Protein AF-A0A3N7GYD4-F1 (afdb_monomer_lite)

Sequence (104 aa):
KENIRLIKFDLEIIIQKVRIYHDSLLKEIDFHIASRSRAGLVDLVEELKSRKTDLLEHIQKVNEIENSLKSNSGYCERAILSYQRGFMKGMASITQASLLSKAF

pLDDT: mean 92.85, std 7.93, range [49.78, 98.5]

Secondary structure (DSSP, 8-state):
-HHHHHHHHHHHHHHHHHHHHHHHHHHHHHHHHHHHHHTT-HHHHHHHHHHHHHHHHHHHHHHHHHHHHHHT-HHHHHHHHHHHHHHHHHHHHHHHHHHHHH--

Foldseek 3Di:
DVVLVVLLVVLVVVLVVQLVVLVVVLVVLVVVLVVCVVVVVVVVNVVSVVVNVVSVVVNVVSVVSVVCSVVCHDPSVVVSVVVVVVVVVVVVVVVVVVVVVVVD

Structure (mmCIF, N/CA/C/O backbone):
data_AF-A0A3N7GYD4-F1
#
_entry.id   AF-A0A3N7GYD4-F1
#
loop_
_atom_site.group_PDB
_atom_site.id
_atom_site.type_symbol
_atom_site.label_atom_id
_atom_site.label_alt_id
_atom_site.label_comp_id
_atom_site.label_asym_id
_atom_site.label_entity_id
_atom_site.label_seq_id
_atom_site.pdbx_PDB_ins_code
_atom_site.Cartn_x
_atom_site.Cartn_y
_atom_site.Cartn_z
_atom_site.occupancy
_atom_site.B_iso_or_equiv
_atom_site.auth_seq_id
_atom_site.auth_comp_id
_atom_site.auth_asym_id
_atom_site.auth_atom_id
_atom_site.pdbx_PDB_model_num
ATOM 1 N N . LYS A 1 1 ? 19.051 3.044 -19.644 1.00 67.75 1 LYS A N 1
ATOM 2 C CA . LYS A 1 1 ? 18.923 3.665 -18.296 1.00 67.75 1 LYS A CA 1
ATOM 3 C C . LYS A 1 1 ? 17.566 4.347 -18.115 1.00 67.75 1 LYS A C 1
ATOM 5 O O . LYS A 1 1 ? 17.002 4.231 -17.038 1.00 67.75 1 LYS A O 1
ATOM 10 N N . GLU A 1 2 ? 17.032 4.984 -19.157 1.00 87.81 2 GLU A N 1
ATOM 11 C CA . GLU A 1 2 ? 15.714 5.634 -19.166 1.00 87.81 2 GLU A CA 1
ATOM 12 C C . GLU A 1 2 ? 14.547 4.680 -18.863 1.00 87.81 2 GLU A C 1
ATOM 14 O O . GLU A 1 2 ? 13.835 4.901 -17.894 1.00 87.81 2 GLU A O 1
ATOM 19 N N . ASN A 1 3 ? 14.444 3.540 -19.555 1.00 89.12 3 ASN A N 1
ATOM 20 C CA . ASN A 1 3 ? 13.350 2.577 -19.327 1.00 89.12 3 ASN A CA 1
ATOM 21 C C . ASN A 1 3 ? 13.290 2.022 -17.892 1.00 89.12 3 ASN A C 1
ATOM 23 O O . ASN A 1 3 ? 12.216 1.772 -17.363 1.00 89.12 3 ASN A O 1
ATOM 27 N N . ILE A 1 4 ? 14.440 1.880 -17.225 1.00 89.75 4 ILE A N 1
ATOM 28 C CA . ILE A 1 4 ? 14.483 1.465 -15.813 1.00 89.75 4 ILE A CA 1
ATOM 29 C C . ILE A 1 4 ? 13.942 2.579 -14.907 1.00 89.75 4 ILE A C 1
ATOM 31 O O . ILE A 1 4 ? 13.292 2.287 -13.908 1.00 89.75 4 ILE A O 1
ATOM 35 N N . ARG A 1 5 ? 14.198 3.853 -15.237 1.00 90.94 5 ARG A N 1
ATOM 36 C CA . ARG A 1 5 ? 13.612 4.987 -14.509 1.00 90.94 5 ARG A CA 1
ATOM 37 C C . ARG A 1 5 ? 12.102 5.056 -14.715 1.00 90.94 5 ARG A C 1
ATOM 39 O O . ARG A 1 5 ? 11.405 5.259 -13.733 1.00 90.94 5 ARG A O 1
ATOM 46 N N . LEU A 1 6 ? 11.614 4.818 -15.934 1.00 92.88 6 LEU A N 1
ATOM 47 C CA . LEU A 1 6 ? 10.175 4.752 -16.214 1.00 92.88 6 LEU A CA 1
ATOM 48 C C . LEU A 1 6 ? 9.489 3.680 -15.361 1.00 92.88 6 LEU A C 1
ATOM 50 O O . LEU A 1 6 ? 8.571 4.005 -14.622 1.00 92.88 6 LEU A O 1
ATOM 54 N N . ILE A 1 7 ? 10.031 2.456 -15.337 1.00 91.50 7 ILE A N 1
ATOM 55 C CA . ILE A 1 7 ? 9.510 1.373 -14.482 1.00 91.50 7 ILE A CA 1
ATOM 56 C C . ILE A 1 7 ? 9.450 1.801 -13.009 1.00 91.50 7 ILE A C 1
ATOM 58 O O . ILE A 1 7 ? 8.482 1.505 -12.316 1.00 91.50 7 ILE A O 1
ATOM 62 N N . LYS A 1 8 ? 10.473 2.504 -12.509 1.00 91.81 8 LYS A N 1
ATOM 63 C CA . LYS A 1 8 ? 10.470 2.993 -11.124 1.00 91.81 8 LYS A CA 1
ATOM 64 C C . LYS A 1 8 ? 9.398 4.048 -10.873 1.00 91.81 8 LYS A C 1
ATOM 66 O O . LYS A 1 8 ? 8.745 3.969 -9.840 1.00 91.81 8 LYS A O 1
ATOM 71 N N . PHE A 1 9 ? 9.212 4.996 -11.789 1.00 93.81 9 PHE A N 1
ATOM 72 C CA . PHE A 1 9 ? 8.157 6.002 -11.664 1.00 93.81 9 PHE A CA 1
ATOM 73 C C . PHE A 1 9 ? 6.769 5.368 -11.702 1.00 93.81 9 PHE A C 1
ATOM 75 O O . PHE A 1 9 ? 5.921 5.720 -10.889 1.00 93.81 9 PHE A O 1
ATOM 82 N N . ASP A 1 10 ? 6.554 4.379 -12.567 1.00 94.19 10 ASP A N 1
ATOM 83 C CA . ASP A 1 10 ? 5.288 3.648 -12.622 1.00 94.19 10 ASP A CA 1
ATOM 84 C C . ASP A 1 10 ? 5.001 2.928 -11.296 1.00 94.19 10 ASP A C 1
ATOM 86 O O . ASP A 1 10 ? 3.895 3.019 -10.758 1.00 94.19 10 ASP A O 1
ATOM 90 N N . LEU A 1 11 ? 6.012 2.263 -10.721 1.00 93.38 11 LEU A N 1
ATOM 91 C CA . LEU A 1 11 ? 5.899 1.625 -9.406 1.00 93.38 11 LEU A CA 1
ATOM 92 C C . LEU A 1 11 ? 5.613 2.648 -8.301 1.00 93.38 11 LEU A C 1
ATOM 94 O O . LEU A 1 11 ? 4.745 2.412 -7.464 1.00 93.38 11 LEU A O 1
ATOM 98 N N . GLU A 1 12 ? 6.297 3.790 -8.313 1.00 94.69 12 GLU A N 1
ATOM 99 C CA . GLU A 1 12 ? 6.082 4.868 -7.349 1.00 94.69 12 GLU A CA 1
ATOM 100 C C . GLU A 1 12 ? 4.650 5.414 -7.424 1.00 94.69 12 GLU A C 1
ATOM 102 O O . GLU A 1 12 ? 3.988 5.549 -6.396 1.00 94.69 12 GLU A O 1
ATOM 107 N N . ILE A 1 13 ? 4.123 5.638 -8.631 1.00 96.56 13 ILE A N 1
ATOM 108 C CA . ILE A 1 13 ? 2.741 6.084 -8.848 1.00 96.56 13 ILE A CA 1
ATOM 109 C C . ILE A 1 13 ? 1.743 5.071 -8.278 1.00 96.56 13 ILE A C 1
ATOM 111 O O . ILE A 1 13 ? 0.766 5.461 -7.633 1.00 96.56 13 ILE A O 1
ATOM 115 N N . ILE A 1 14 ? 1.963 3.773 -8.506 1.00 96.06 14 ILE A N 1
ATOM 116 C CA . ILE A 1 14 ? 1.081 2.719 -7.988 1.00 96.06 14 ILE A CA 1
ATOM 117 C C . ILE A 1 14 ? 1.119 2.692 -6.457 1.00 96.06 14 ILE A C 1
ATOM 119 O O . ILE A 1 14 ? 0.060 2.691 -5.827 1.00 96.06 14 ILE A O 1
ATOM 123 N N . ILE A 1 15 ? 2.310 2.735 -5.855 1.00 95.75 15 ILE A N 1
ATOM 124 C CA . ILE A 1 15 ? 2.479 2.765 -4.395 1.00 95.75 15 ILE A CA 1
ATOM 125 C C . ILE A 1 15 ? 1.765 3.982 -3.800 1.00 95.75 15 ILE A C 1
ATOM 127 O O . ILE A 1 15 ? 1.018 3.838 -2.833 1.00 95.75 15 ILE A O 1
ATOM 131 N N . GLN A 1 16 ? 1.918 5.164 -4.406 1.00 96.81 16 GLN A N 1
ATOM 132 C CA . GLN A 1 16 ? 1.245 6.382 -3.950 1.00 96.81 16 GLN A CA 1
ATOM 133 C C . GLN A 1 16 ? -0.279 6.257 -3.985 1.00 96.81 16 GLN A C 1
ATOM 135 O O . GLN A 1 16 ? -0.946 6.621 -3.017 1.00 96.81 16 GLN A O 1
ATOM 140 N N . LYS A 1 17 ? -0.847 5.704 -5.063 1.00 97.94 17 LYS A N 1
ATOM 141 C CA . LYS A 1 17 ? -2.299 5.477 -5.163 1.00 97.94 17 LYS A CA 1
ATOM 142 C C . LYS A 1 17 ? -2.809 4.572 -4.044 1.00 97.94 17 LYS A C 1
ATOM 144 O O . LYS A 1 17 ? -3.817 4.885 -3.415 1.00 97.94 17 LYS A O 1
ATOM 149 N N . VAL A 1 18 ? -2.102 3.473 -3.789 1.00 97.62 18 VAL A N 1
ATOM 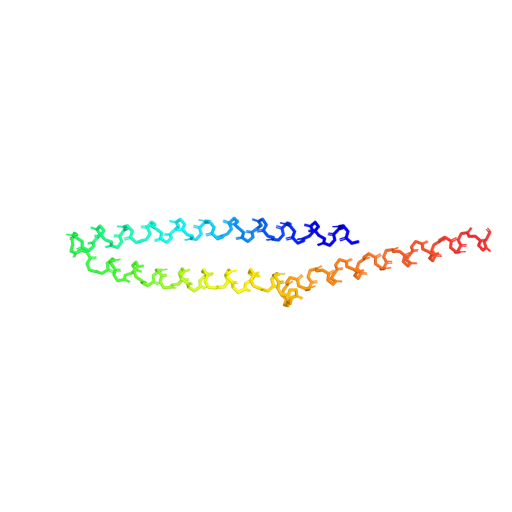150 C CA . VAL A 1 18 ? -2.459 2.515 -2.736 1.00 97.62 18 VAL A CA 1
ATOM 151 C C . VAL A 1 18 ? -2.338 3.156 -1.350 1.00 97.62 18 VAL A C 1
ATOM 153 O O . VAL A 1 18 ? -3.234 2.993 -0.524 1.00 97.62 18 VAL A O 1
ATOM 156 N N . ARG A 1 19 ? -1.288 3.950 -1.109 1.00 97.19 19 ARG A N 1
ATOM 157 C CA . ARG A 1 19 ? -1.106 4.684 0.149 1.00 97.19 19 ARG A CA 1
ATOM 158 C C . ARG A 1 19 ? -2.254 5.657 0.412 1.00 97.19 19 ARG A C 1
ATOM 160 O O . ARG A 1 19 ? -2.879 5.585 1.462 1.00 97.19 19 ARG A O 1
ATOM 167 N N . ILE A 1 20 ? -2.594 6.491 -0.574 1.00 97.81 20 ILE A N 1
ATOM 168 C CA . ILE A 1 20 ? -3.704 7.455 -0.475 1.00 97.81 20 ILE A CA 1
ATOM 169 C C . ILE A 1 20 ? -5.027 6.744 -0.160 1.00 97.81 20 ILE A C 1
ATOM 171 O O . ILE A 1 20 ? -5.797 7.218 0.676 1.00 97.81 20 ILE A O 1
ATOM 175 N N . TYR A 1 21 ? -5.286 5.605 -0.807 1.00 97.88 21 TYR A N 1
ATOM 176 C CA . TYR A 1 21 ? -6.481 4.806 -0.550 1.00 97.88 21 TYR A CA 1
ATOM 177 C C . TYR A 1 21 ? -6.551 4.330 0.909 1.00 97.88 21 TYR A C 1
ATOM 179 O O . TYR A 1 21 ? -7.560 4.555 1.581 1.00 97.88 21 TYR A O 1
ATOM 187 N N . HIS A 1 22 ? -5.478 3.723 1.423 1.00 98.12 22 HIS A N 1
ATOM 188 C CA . HIS A 1 22 ? -5.457 3.228 2.800 1.00 98.12 22 HIS A CA 1
ATOM 189 C C . HIS A 1 22 ? -5.494 4.353 3.841 1.00 98.12 22 HIS A C 1
ATOM 191 O O . HIS A 1 22 ? -6.192 4.214 4.844 1.00 98.12 22 HIS A O 1
ATOM 197 N N . ASP A 1 23 ? -4.832 5.484 3.587 1.00 97.50 23 ASP A N 1
ATOM 198 C CA . ASP A 1 23 ? -4.885 6.660 4.464 1.00 97.50 23 ASP A CA 1
ATOM 199 C C . ASP A 1 23 ? -6.307 7.232 4.561 1.00 97.50 23 ASP A C 1
ATOM 201 O O . ASP A 1 23 ? -6.750 7.651 5.633 1.00 97.50 23 ASP A O 1
ATOM 205 N N . SER A 1 24 ? -7.043 7.253 3.444 1.00 98.06 24 SER A N 1
ATOM 206 C CA . SER A 1 24 ? -8.447 7.675 3.427 1.00 98.06 24 SER A CA 1
ATOM 207 C C . SER A 1 24 ? -9.324 6.721 4.234 1.00 98.06 24 SER A C 1
ATOM 209 O O . SER A 1 24 ? -10.117 7.167 5.063 1.00 98.06 24 SER A O 1
ATOM 211 N N . LEU A 1 25 ? -9.147 5.414 4.030 1.00 98.06 25 LEU A N 1
ATOM 212 C CA . LEU A 1 25 ? -9.900 4.386 4.744 1.00 98.06 25 LEU A CA 1
ATOM 213 C C . LEU A 1 25 ? -9.626 4.429 6.255 1.00 98.06 25 LEU A C 1
ATOM 215 O O . LEU A 1 25 ? -10.540 4.261 7.059 1.00 98.06 25 LEU A O 1
ATOM 219 N N . LEU A 1 26 ? -8.384 4.712 6.655 1.00 98.38 26 LEU A N 1
ATOM 220 C CA . LEU A 1 26 ? -8.008 4.832 8.061 1.00 98.38 26 LEU A CA 1
ATOM 221 C C . LEU A 1 26 ? -8.749 5.989 8.737 1.00 98.38 26 LEU A C 1
ATOM 223 O O . LEU A 1 26 ? -9.313 5.811 9.816 1.00 98.38 26 LEU A O 1
ATOM 227 N N . LYS A 1 27 ? -8.806 7.153 8.076 1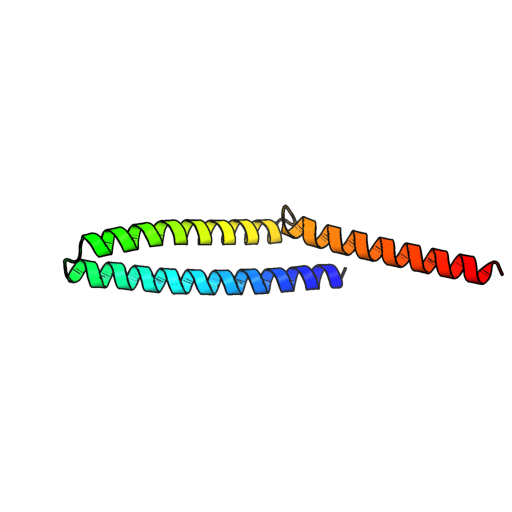.00 98.25 27 LYS A N 1
ATOM 228 C CA . LYS A 1 27 ? -9.552 8.322 8.571 1.00 98.25 27 LYS A CA 1
ATOM 229 C C . LYS A 1 27 ? -11.041 8.024 8.733 1.00 98.25 27 LYS A C 1
ATOM 231 O O . LYS A 1 27 ? -11.650 8.463 9.707 1.00 98.25 27 LYS A O 1
ATOM 236 N N . GLU A 1 28 ? -11.625 7.287 7.794 1.00 98.38 28 GLU A N 1
ATOM 237 C CA . GLU A 1 28 ? -13.031 6.886 7.845 1.00 98.38 28 GLU A CA 1
ATOM 238 C C . GLU A 1 28 ? -13.308 5.926 9.011 1.00 98.38 28 GLU A C 1
ATOM 240 O O . GLU A 1 28 ? -14.236 6.152 9.793 1.00 98.38 28 GLU A O 1
ATOM 245 N N . ILE A 1 29 ? -12.465 4.903 9.190 1.00 98.25 29 ILE A N 1
ATOM 246 C CA . ILE A 1 29 ? -12.572 3.971 10.320 1.00 98.25 29 ILE A CA 1
ATOM 247 C C . ILE A 1 29 ? -12.441 4.720 11.650 1.00 98.25 29 ILE A C 1
ATOM 249 O O . ILE A 1 29 ? -13.259 4.510 12.547 1.00 98.25 29 ILE A O 1
ATOM 253 N N . ASP A 1 30 ? -11.478 5.633 11.778 1.00 98.50 30 ASP A N 1
ATOM 254 C CA . ASP A 1 30 ? -11.295 6.435 12.991 1.00 98.50 30 ASP A CA 1
ATOM 255 C C . ASP A 1 30 ? -12.510 7.316 13.297 1.00 98.50 30 ASP A C 1
ATOM 257 O O . ASP A 1 30 ? -12.966 7.391 14.446 1.00 98.50 30 ASP A O 1
ATOM 261 N N . PHE A 1 31 ? -13.094 7.933 12.268 1.00 98.38 31 PHE A N 1
ATOM 262 C CA . PHE A 1 31 ? -14.338 8.681 12.405 1.00 98.38 31 PHE A CA 1
ATOM 263 C C . PHE A 1 31 ? -15.488 7.788 12.895 1.00 98.38 31 PHE A C 1
ATOM 265 O O . PHE A 1 31 ? -16.232 8.170 13.808 1.00 98.38 31 PHE A O 1
ATOM 272 N N . HIS A 1 32 ? -15.634 6.587 12.331 1.00 98.31 32 HIS A N 1
ATOM 273 C CA . HIS A 1 32 ? -16.671 5.646 12.739 1.00 98.31 32 HIS A CA 1
ATOM 274 C C . HIS A 1 32 ? -16.464 5.121 14.159 1.00 98.31 32 HIS A C 1
ATOM 276 O O . HIS A 1 32 ? -17.424 5.126 14.929 1.00 98.31 32 HIS A O 1
ATOM 282 N N . ILE A 1 33 ? -15.239 4.772 14.558 1.00 98.50 33 ILE A N 1
ATOM 283 C CA . ILE A 1 33 ? -14.917 4.388 15.941 1.00 98.50 33 ILE A CA 1
ATOM 284 C C . ILE A 1 33 ? -15.354 5.495 16.907 1.00 98.50 33 ILE A C 1
ATOM 286 O O . ILE A 1 33 ? -16.092 5.232 17.859 1.00 98.50 33 ILE A O 1
ATOM 290 N N . ALA A 1 34 ? -14.973 6.749 16.639 1.00 98.31 34 ALA A N 1
ATOM 29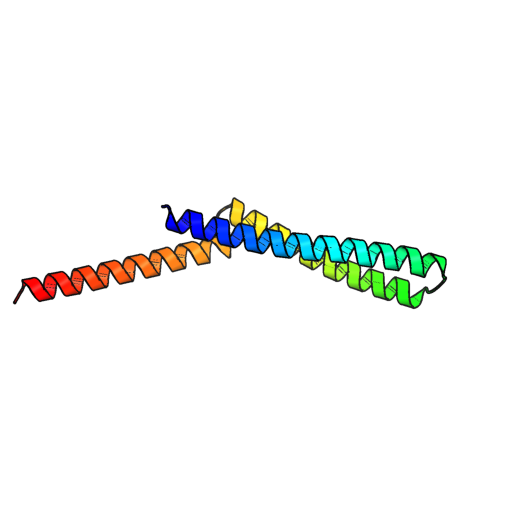1 C CA . ALA A 1 34 ? -15.322 7.879 17.497 1.00 98.31 34 ALA A CA 1
ATOM 292 C C . ALA A 1 34 ? -16.841 8.117 17.565 1.00 98.31 34 ALA A C 1
ATOM 294 O O . ALA A 1 34 ? -17.404 8.325 18.642 1.00 98.31 34 ALA A O 1
ATOM 295 N N . SER A 1 35 ? -17.528 8.069 16.421 1.00 98.31 35 SER A N 1
ATOM 296 C CA . SER A 1 35 ? -18.977 8.267 16.356 1.00 98.31 35 SER A CA 1
ATOM 297 C C . SER A 1 35 ? -19.755 7.166 17.077 1.00 98.31 35 SER A C 1
ATOM 299 O O . SER A 1 35 ? -20.741 7.477 17.742 1.00 98.31 35 SER A O 1
ATOM 301 N N . ARG A 1 36 ? -19.346 5.903 16.932 1.00 97.88 36 ARG A N 1
ATOM 302 C CA . ARG A 1 36 ? -20.057 4.735 17.479 1.00 97.88 36 ARG A CA 1
ATOM 303 C C . ARG A 1 36 ? -19.771 4.557 18.965 1.00 97.88 36 ARG A C 1
ATOM 305 O O . ARG A 1 36 ? -20.683 4.222 19.713 1.00 97.88 36 ARG A O 1
ATOM 312 N N . SER A 1 37 ? -18.562 4.909 19.402 1.00 97.62 37 SER A N 1
ATOM 313 C CA . SER A 1 37 ? -18.202 4.993 20.820 1.00 97.62 37 SER A CA 1
ATOM 314 C C . SER A 1 37 ? -19.096 5.984 21.570 1.00 97.62 37 SER A C 1
ATOM 316 O O . SER A 1 37 ? -19.693 5.628 22.582 1.00 97.62 37 SER A O 1
ATOM 318 N N . ARG A 1 38 ? -19.321 7.186 21.012 1.00 97.75 38 ARG A N 1
ATOM 319 C CA . ARG A 1 38 ? -20.268 8.163 21.590 1.00 97.75 38 ARG A CA 1
ATOM 320 C C . ARG A 1 38 ? -21.712 7.659 21.662 1.00 97.75 38 ARG A C 1
ATOM 322 O O . ARG A 1 38 ? -22.457 8.111 22.521 1.00 97.75 38 ARG A O 1
ATOM 329 N N . ALA A 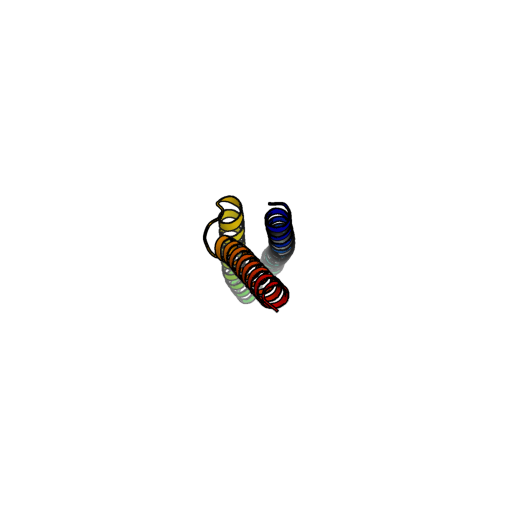1 39 ? -22.103 6.755 20.769 1.00 97.50 39 ALA A N 1
ATOM 330 C CA . ALA A 1 39 ? -23.433 6.152 20.751 1.00 97.50 39 ALA A CA 1
ATOM 331 C C . ALA A 1 39 ? -23.558 4.919 21.671 1.00 97.50 39 ALA A C 1
ATOM 333 O O . ALA A 1 39 ? -24.627 4.321 21.725 1.00 97.50 39 ALA A O 1
ATOM 334 N N . GLY A 1 40 ? -22.486 4.519 22.369 1.00 97.06 40 GLY A N 1
ATOM 335 C CA . GLY A 1 40 ? -22.486 3.347 23.250 1.00 97.06 40 GLY A CA 1
ATOM 336 C C . GLY A 1 40 ? -22.503 2.001 22.516 1.00 97.06 40 GLY A C 1
ATOM 337 O O . GLY A 1 40 ? -22.825 0.983 23.121 1.00 97.06 40 GLY A O 1
ATOM 338 N N . LEU A 1 41 ? -22.162 1.971 21.223 1.00 97.62 41 LEU A N 1
ATOM 339 C CA . LEU A 1 41 ? -22.185 0.759 20.393 1.00 97.62 41 LEU A CA 1
ATOM 340 C C . LEU A 1 41 ? -20.892 -0.054 20.563 1.00 97.62 41 LEU A C 1
ATOM 342 O O . LEU A 1 41 ? -20.073 -0.120 19.647 1.00 97.62 41 LEU A O 1
ATOM 346 N N . VAL A 1 42 ? -20.695 -0.628 21.753 1.00 96.62 42 VAL A 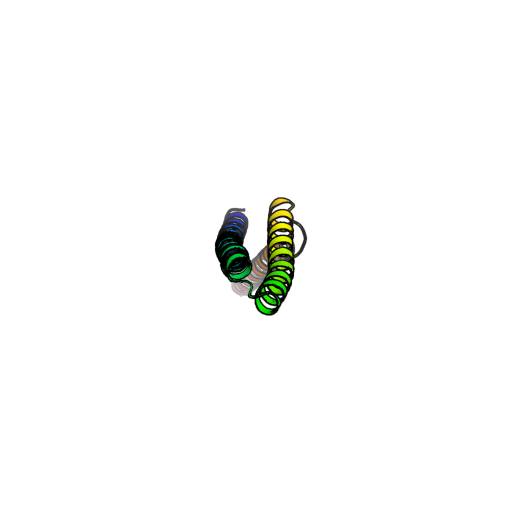N 1
ATOM 347 C CA . VAL A 1 42 ? -19.424 -1.247 22.180 1.00 96.62 42 VAL A CA 1
ATOM 348 C C . VAL A 1 42 ? -18.958 -2.355 21.232 1.00 96.62 42 VAL A C 1
ATOM 350 O O . VAL A 1 42 ? -17.834 -2.280 20.743 1.00 96.62 42 VAL A O 1
ATOM 353 N N . ASP A 1 43 ? -19.816 -3.321 20.896 1.00 97.94 43 ASP A N 1
ATOM 354 C CA . ASP A 1 43 ? -19.428 -4.453 20.037 1.00 97.94 43 ASP A CA 1
ATOM 355 C C . ASP A 1 43 ? -18.966 -3.995 18.646 1.00 97.94 43 ASP A C 1
ATOM 357 O O . ASP A 1 43 ? -17.951 -4.454 18.125 1.00 97.94 43 ASP A O 1
ATOM 361 N N . LEU A 1 44 ? -19.666 -3.013 18.068 1.00 97.19 44 LEU A N 1
ATOM 362 C CA . LEU A 1 44 ? -19.310 -2.444 16.769 1.00 97.19 44 LEU A CA 1
ATOM 363 C C . LEU A 1 44 ? -17.994 -1.658 16.833 1.00 97.19 44 LEU A C 1
ATOM 365 O O . LEU A 1 44 ? -17.224 -1.647 15.875 1.00 97.19 44 LEU A O 1
ATOM 369 N N . VAL A 1 45 ? -17.725 -0.981 17.951 1.00 98.50 45 VAL A N 1
ATOM 370 C CA . VAL A 1 45 ? -16.449 -0.291 18.166 1.00 98.50 45 VAL A CA 1
ATOM 371 C C . VAL A 1 45 ? -15.298 -1.290 18.213 1.00 98.50 45 VAL A C 1
ATOM 373 O O . VAL A 1 45 ? -14.265 -1.032 17.595 1.00 98.50 45 VAL A O 1
ATOM 376 N N . GLU A 1 46 ? -15.464 -2.418 18.900 1.00 98.38 46 GLU A N 1
ATOM 377 C CA . GLU A 1 46 ? -14.435 -3.459 18.952 1.00 98.38 46 GLU A CA 1
ATOM 378 C C . GLU A 1 46 ? -14.209 -4.108 17.581 1.00 98.38 46 GLU A C 1
ATOM 380 O O . GLU A 1 46 ? -13.061 -4.267 17.162 1.00 98.38 46 GLU A O 1
ATOM 385 N N . GLU A 1 47 ? -15.271 -4.362 16.811 1.00 98.12 47 GLU A N 1
ATOM 386 C CA . GLU A 1 47 ? -15.136 -4.832 15.428 1.00 98.12 47 GLU A CA 1
ATOM 387 C C . GLU A 1 47 ? -14.350 -3.832 14.559 1.00 98.12 47 GLU A C 1
ATOM 389 O O . GLU A 1 47 ? -13.417 -4.205 13.841 1.00 98.12 47 GLU A O 1
ATOM 394 N N . LEU A 1 48 ? -14.685 -2.540 14.641 1.00 98.38 48 LEU A N 1
ATOM 395 C CA . LEU A 1 48 ? -13.995 -1.492 13.887 1.00 98.38 48 LEU A CA 1
ATOM 396 C C . LEU A 1 48 ? -12.524 -1.352 14.299 1.00 98.38 48 LEU A C 1
ATOM 398 O O . LEU A 1 48 ? -11.676 -1.126 13.436 1.00 98.38 48 LEU A O 1
ATOM 402 N N . LYS A 1 49 ? -12.197 -1.514 15.587 1.00 98.31 49 LYS A N 1
ATOM 403 C CA . LYS A 1 49 ? -10.805 -1.543 16.062 1.00 98.31 49 LYS A CA 1
ATOM 404 C C . LYS A 1 49 ? -10.042 -2.738 15.500 1.00 98.31 49 LYS A C 1
ATOM 406 O O . LYS A 1 49 ? -8.905 -2.557 15.079 1.00 98.31 49 LYS A O 1
ATOM 411 N N . SER A 1 50 ? -10.657 -3.920 15.438 1.00 98.19 50 SER A N 1
ATOM 412 C CA . SER A 1 50 ? -10.035 -5.089 14.804 1.00 98.19 50 SER A CA 1
ATOM 413 C C . SER A 1 50 ? -9.716 -4.809 13.335 1.00 98.19 50 SER A C 1
ATOM 415 O O . SER A 1 50 ? -8.575 -4.960 12.911 1.00 98.19 50 SER A O 1
ATOM 417 N N . ARG A 1 51 ? -10.689 -4.288 12.575 1.00 98.00 51 ARG A N 1
ATOM 418 C CA . ARG A 1 51 ? -10.492 -3.904 11.164 1.00 98.00 51 ARG A CA 1
ATOM 419 C C . ARG A 1 51 ? -9.427 -2.815 10.995 1.00 98.00 51 ARG A C 1
ATOM 421 O O . ARG A 1 51 ? -8.694 -2.814 10.008 1.00 98.00 51 ARG A O 1
ATOM 428 N N . LYS A 1 52 ? -9.334 -1.877 11.945 1.00 98.38 52 LYS A N 1
ATOM 429 C CA . LYS A 1 52 ? -8.281 -0.853 11.969 1.00 98.38 52 LYS A CA 1
ATOM 430 C C . LYS A 1 52 ? -6.898 -1.489 12.087 1.00 98.38 52 LYS A C 1
ATOM 432 O O . LYS A 1 52 ? -5.987 -1.049 11.394 1.00 98.38 52 LYS A O 1
ATOM 437 N N . THR A 1 53 ? -6.740 -2.495 12.942 1.00 98.44 53 THR A N 1
ATOM 438 C CA . THR A 1 53 ? -5.469 -3.211 13.109 1.00 98.44 53 THR A CA 1
ATOM 439 C C . THR A 1 53 ? -5.029 -3.852 11.796 1.00 98.44 53 THR A C 1
ATOM 441 O O . THR A 1 53 ? -3.922 -3.573 11.341 1.00 98.44 53 THR A O 1
ATOM 444 N N . ASP A 1 54 ? -5.920 -4.581 11.121 1.00 98.00 54 ASP A N 1
ATOM 445 C CA . ASP A 1 54 ? -5.625 -5.186 9.813 1.00 98.00 54 ASP A CA 1
ATOM 446 C C . ASP A 1 54 ? -5.222 -4.125 8.771 1.00 98.00 54 ASP A C 1
ATOM 448 O O . ASP A 1 54 ? -4.273 -4.290 8.000 1.00 98.00 54 ASP A O 1
ATOM 452 N N . LEU A 1 55 ? -5.918 -2.983 8.761 1.00 98.12 55 LEU A N 1
ATOM 453 C CA . LEU A 1 55 ? -5.591 -1.871 7.872 1.00 98.12 55 LEU A CA 1
ATOM 454 C C . LEU A 1 55 ? -4.210 -1.269 8.171 1.00 98.12 55 LEU A C 1
ATOM 456 O O . LEU A 1 55 ? -3.481 -0.923 7.240 1.00 98.12 55 LEU A O 1
ATOM 460 N N . LEU A 1 56 ? -3.832 -1.146 9.443 1.00 98.25 56 LEU A N 1
ATOM 461 C CA . LEU A 1 56 ? -2.506 -0.665 9.831 1.00 98.25 56 LEU A CA 1
ATOM 462 C C . LEU A 1 56 ? -1.406 -1.629 9.372 1.00 98.25 56 LEU A C 1
ATOM 464 O O . LEU A 1 56 ? -0.372 -1.170 8.884 1.00 98.25 56 LEU A O 1
ATOM 468 N N . GLU A 1 57 ? -1.641 -2.941 9.430 1.00 98.06 57 GLU A N 1
ATOM 469 C CA . GLU A 1 57 ? -0.718 -3.931 8.862 1.00 98.06 57 GLU A CA 1
ATOM 470 C C . GLU A 1 57 ? -0.584 -3.783 7.339 1.00 98.06 57 GLU A C 1
ATOM 472 O O . GLU A 1 57 ? 0.517 -3.874 6.788 1.00 98.06 57 GLU A O 1
ATOM 477 N N . HIS A 1 58 ? -1.686 -3.515 6.633 1.00 97.56 58 HIS A N 1
ATOM 478 C CA . HIS A 1 58 ? -1.644 -3.240 5.194 1.00 97.56 58 HIS A CA 1
ATOM 479 C C . HIS A 1 58 ? -0.828 -1.980 4.881 1.00 97.56 58 HIS A C 1
ATOM 481 O O . HIS A 1 58 ? 0.022 -2.010 3.990 1.00 97.56 58 HIS A O 1
ATOM 487 N N . ILE A 1 59 ? -1.023 -0.898 5.640 1.00 97.75 59 ILE A N 1
ATOM 488 C CA . ILE A 1 59 ? -0.238 0.339 5.508 1.00 97.75 59 ILE A CA 1
ATOM 489 C C . ILE A 1 59 ? 1.248 0.066 5.762 1.00 97.75 59 ILE A C 1
ATOM 491 O O . ILE A 1 59 ? 2.100 0.540 5.008 1.00 97.75 59 ILE A O 1
ATOM 495 N N . GLN A 1 60 ? 1.577 -0.737 6.775 1.00 97.62 60 GLN A N 1
ATOM 496 C CA . GLN A 1 60 ? 2.959 -1.121 7.045 1.00 97.62 60 GLN A CA 1
ATOM 497 C C . GLN A 1 60 ? 3.589 -1.843 5.845 1.00 97.62 60 GLN A C 1
ATOM 499 O O . GLN A 1 60 ? 4.681 -1.467 5.418 1.00 97.62 60 GLN A O 1
ATOM 504 N N . LYS A 1 61 ? 2.889 -2.807 5.238 1.00 95.81 61 LYS A N 1
ATOM 505 C CA . LYS A 1 61 ? 3.374 -3.499 4.030 1.00 95.81 61 LYS A CA 1
ATOM 506 C C . LYS A 1 61 ? 3.591 -2.539 2.860 1.00 95.81 61 LYS A C 1
ATOM 508 O O . LYS A 1 61 ? 4.573 -2.670 2.133 1.00 95.81 61 LYS A O 1
ATOM 513 N N . VAL A 1 62 ? 2.714 -1.550 2.678 1.00 96.44 62 VAL A N 1
ATOM 514 C CA . VAL A 1 62 ? 2.894 -0.509 1.650 1.00 96.44 62 VAL A CA 1
ATOM 515 C C . VAL A 1 62 ? 4.172 0.295 1.907 1.00 96.44 62 VAL A C 1
ATOM 517 O O . VAL A 1 62 ? 4.950 0.510 0.977 1.00 96.44 62 VAL A O 1
ATOM 520 N N . ASN A 1 63 ? 4.441 0.666 3.161 1.00 95.06 63 ASN A N 1
ATOM 521 C CA . ASN A 1 63 ? 5.668 1.373 3.541 1.00 95.06 63 ASN A CA 1
ATOM 522 C C . ASN A 1 63 ? 6.926 0.521 3.302 1.00 95.06 63 ASN A C 1
ATOM 524 O O . ASN A 1 63 ? 7.941 1.026 2.822 1.00 95.06 63 ASN A O 1
ATOM 528 N N . GLU A 1 64 ? 6.868 -0.780 3.593 1.00 94.31 64 GLU A N 1
ATOM 529 C CA . GLU A 1 64 ? 7.957 -1.721 3.303 1.00 94.31 64 GLU A CA 1
ATOM 530 C C . GLU A 1 64 ? 8.244 -1.806 1.796 1.00 94.31 64 GLU A C 1
ATOM 532 O O . GLU A 1 64 ? 9.406 -1.761 1.383 1.00 94.31 64 GLU A O 1
ATOM 537 N N . ILE A 1 65 ? 7.201 -1.846 0.961 1.00 93.12 65 ILE A N 1
ATOM 538 C CA . ILE A 1 65 ? 7.329 -1.834 -0.504 1.00 93.12 65 ILE A CA 1
ATOM 539 C C . ILE A 1 65 ? 7.929 -0.507 -0.993 1.00 93.12 65 ILE A C 1
ATOM 541 O O . ILE A 1 65 ? 8.833 -0.515 -1.832 1.00 93.12 65 ILE A O 1
ATOM 545 N N . GLU A 1 66 ? 7.490 0.632 -0.449 1.00 93.50 66 GLU A N 1
ATOM 546 C CA . GLU A 1 66 ? 8.053 1.949 -0.775 1.00 93.50 66 GLU A CA 1
ATOM 547 C C . GLU A 1 66 ? 9.554 2.018 -0.437 1.00 93.50 66 GLU A C 1
ATOM 549 O O . GLU A 1 66 ? 10.369 2.494 -1.234 1.00 93.50 66 GLU A O 1
ATOM 554 N N . ASN A 1 67 ? 9.949 1.476 0.717 1.00 92.56 67 ASN A N 1
ATOM 555 C CA . ASN A 1 67 ? 11.348 1.406 1.136 1.00 92.56 67 ASN A CA 1
ATOM 556 C C . ASN A 1 67 ? 12.175 0.447 0.263 1.00 92.56 67 ASN A C 1
ATOM 558 O O . ASN A 1 67 ? 13.323 0.747 -0.080 1.00 92.56 67 ASN A O 1
ATOM 562 N N . SER A 1 68 ? 11.595 -0.680 -0.155 1.00 90.62 68 SER A N 1
ATOM 563 C CA . SER A 1 68 ? 12.196 -1.616 -1.116 1.00 90.62 68 SER A CA 1
ATOM 564 C C . SER A 1 68 ? 12.453 -0.946 -2.473 1.00 90.62 68 SER A C 1
ATOM 566 O O . SER A 1 68 ? 13.531 -1.119 -3.048 1.00 90.62 68 SER A O 1
ATOM 568 N N . LEU A 1 69 ? 11.529 -0.105 -2.953 1.00 90.06 69 LEU A N 1
ATOM 569 C CA . LEU A 1 69 ? 11.717 0.668 -4.185 1.00 90.06 69 LEU A CA 1
ATOM 570 C C . LEU A 1 69 ? 12.874 1.673 -4.061 1.00 90.06 69 LEU A C 1
ATOM 572 O O . LEU A 1 69 ? 13.721 1.746 -4.955 1.00 90.06 69 LEU A O 1
ATOM 576 N N . LYS A 1 70 ? 12.949 2.412 -2.944 1.00 88.38 70 LYS A N 1
ATOM 577 C CA . LYS A 1 70 ? 14.012 3.405 -2.682 1.00 88.38 70 LYS A CA 1
ATOM 578 C C . LYS A 1 70 ? 15.394 2.763 -2.539 1.00 88.38 70 LYS A C 1
ATOM 580 O O . LYS A 1 70 ? 16.377 3.289 -3.060 1.00 88.38 70 LYS A O 1
ATOM 585 N N . SER A 1 71 ? 15.464 1.610 -1.875 1.00 88.75 71 SER A N 1
ATOM 586 C CA . SER A 1 71 ? 16.707 0.855 -1.654 1.00 88.75 71 SER A CA 1
ATOM 587 C C . SER A 1 71 ? 17.134 -0.017 -2.841 1.00 88.75 71 SER A C 1
ATOM 589 O O . SER A 1 71 ? 18.225 -0.576 -2.805 1.00 88.75 71 SER A O 1
ATOM 591 N N . ASN A 1 72 ? 16.331 -0.100 -3.910 1.00 81.50 72 ASN A N 1
ATOM 592 C CA . ASN A 1 72 ? 16.562 -0.982 -5.064 1.00 81.50 72 ASN A CA 1
ATOM 593 C C . ASN A 1 72 ? 16.688 -2.463 -4.696 1.00 81.50 72 ASN A C 1
ATOM 595 O O . ASN A 1 72 ? 17.482 -3.174 -5.302 1.00 81.50 72 ASN A O 1
ATOM 599 N N . SER A 1 73 ? 15.913 -2.920 -3.720 1.00 83.75 73 SER A N 1
ATOM 600 C CA . SER A 1 73 ? 15.957 -4.300 -3.233 1.00 83.75 73 SER A CA 1
ATOM 601 C C . SER A 1 73 ? 14.606 -4.992 -3.403 1.00 83.75 73 SER A C 1
ATOM 603 O O . SER A 1 73 ? 13.594 -4.349 -3.695 1.00 83.75 73 SER A O 1
ATOM 605 N N . GLY A 1 74 ? 14.562 -6.311 -3.219 1.00 84.00 74 GLY A N 1
ATOM 606 C CA . GLY A 1 74 ? 13.313 -7.060 -3.065 1.00 84.00 74 GLY A CA 1
ATOM 607 C C . GLY A 1 74 ? 12.441 -7.107 -4.327 1.00 84.00 74 GLY A C 1
ATOM 608 O O . GLY A 1 74 ? 12.924 -7.335 -5.438 1.00 84.00 74 GLY A O 1
ATOM 609 N N . TYR A 1 75 ? 11.125 -6.929 -4.170 1.00 78.06 75 TYR A N 1
ATOM 610 C CA . TYR A 1 75 ? 10.168 -7.083 -5.277 1.00 78.06 75 TYR A CA 1
ATOM 611 C C . TYR A 1 75 ? 10.397 -6.081 -6.416 1.00 78.06 75 TYR A C 1
ATOM 613 O O . TYR A 1 75 ? 10.251 -6.436 -7.588 1.00 78.06 75 TYR A O 1
ATOM 621 N N . CYS A 1 76 ? 10.809 -4.856 -6.090 1.00 81.56 76 CYS A N 1
ATOM 622 C CA . CYS A 1 76 ? 11.084 -3.822 -7.085 1.00 81.56 76 CYS A CA 1
ATOM 623 C C . CYS A 1 76 ? 12.332 -4.151 -7.919 1.00 81.56 76 CYS A C 1
ATOM 625 O O . CYS A 1 76 ? 12.343 -3.961 -9.137 1.00 81.56 76 CYS A O 1
ATOM 627 N N . GLU A 1 77 ? 13.363 -4.716 -7.287 1.00 87.06 77 GLU A N 1
ATOM 628 C CA . GLU A 1 77 ? 14.568 -5.188 -7.973 1.00 87.06 77 GLU A CA 1
ATOM 629 C C . GLU A 1 77 ? 14.241 -6.298 -8.979 1.00 87.06 77 GLU A C 1
ATOM 631 O O . GLU A 1 77 ? 14.687 -6.264 -10.128 1.00 87.06 77 GLU A O 1
ATOM 636 N N . ARG A 1 78 ? 13.372 -7.242 -8.594 1.00 88.44 78 ARG A N 1
ATOM 637 C CA . ARG A 1 78 ? 12.930 -8.331 -9.476 1.00 88.44 78 ARG A CA 1
ATOM 638 C C . ARG A 1 78 ? 12.292 -7.819 -10.771 1.00 88.44 78 ARG A C 1
ATOM 640 O O . ARG A 1 78 ? 12.540 -8.398 -11.833 1.00 88.44 78 ARG A O 1
ATOM 647 N N . ALA A 1 79 ? 11.489 -6.756 -10.709 1.00 87.75 79 ALA A N 1
ATOM 648 C CA . ALA A 1 79 ? 10.876 -6.154 -11.895 1.00 87.75 79 ALA A CA 1
ATOM 649 C C . ALA A 1 79 ? 11.941 -5.582 -12.849 1.00 87.75 79 ALA A C 1
ATOM 651 O O . ALA A 1 79 ? 11.914 -5.848 -14.054 1.00 87.75 79 ALA A O 1
ATOM 652 N N . ILE A 1 80 ? 12.936 -4.881 -12.298 1.00 90.38 80 ILE A N 1
ATOM 653 C CA . ILE A 1 80 ? 14.051 -4.310 -13.064 1.00 90.38 80 ILE A CA 1
ATOM 654 C C . ILE A 1 80 ? 14.893 -5.416 -13.716 1.00 90.38 80 ILE A C 1
ATOM 656 O O . ILE A 1 80 ? 15.177 -5.347 -14.915 1.00 90.38 80 ILE A O 1
ATOM 660 N N . LEU A 1 81 ? 15.250 -6.460 -12.962 1.00 91.31 81 LEU A N 1
ATOM 661 C CA . LEU A 1 81 ? 16.026 -7.598 -13.469 1.00 91.31 81 LEU A CA 1
ATOM 662 C C . LEU A 1 81 ? 15.285 -8.341 -14.586 1.00 91.31 81 LEU A C 1
ATOM 664 O O . LEU A 1 81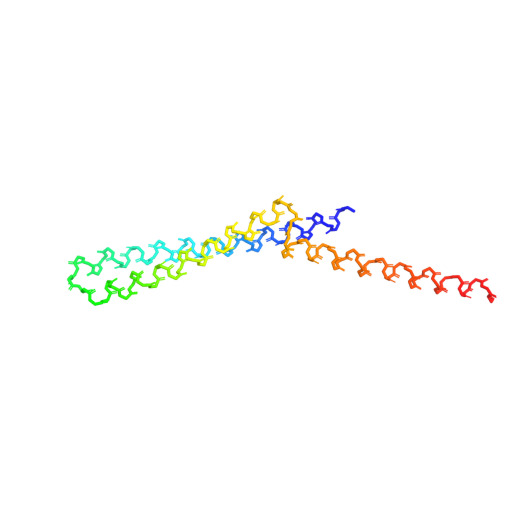 ? 15.888 -8.744 -15.583 1.00 91.31 81 LEU A O 1
ATOM 668 N N . SER A 1 82 ? 13.967 -8.492 -14.452 1.00 92.19 82 SER A N 1
ATOM 669 C CA . SER A 1 82 ? 13.129 -9.136 -15.469 1.00 92.19 82 SER A CA 1
ATOM 670 C C . SER A 1 82 ? 13.131 -8.342 -16.777 1.00 92.19 82 SER A C 1
ATOM 672 O O . SER A 1 82 ? 13.338 -8.927 -17.843 1.00 92.19 82 SER A O 1
ATOM 674 N N . TYR A 1 83 ? 12.998 -7.012 -16.696 1.00 93.06 83 TYR A N 1
ATOM 675 C CA . TYR A 1 83 ? 13.117 -6.121 -17.852 1.00 93.06 83 TYR A CA 1
ATOM 676 C C . TYR A 1 83 ? 14.494 -6.244 -18.521 1.00 93.06 83 TYR A C 1
ATOM 678 O O . TYR A 1 83 ? 14.582 -6.460 -19.730 1.00 93.06 83 TYR A O 1
ATOM 686 N N . GLN A 1 84 ? 15.576 -6.165 -17.741 1.00 93.12 84 GLN A N 1
ATOM 687 C CA . GLN A 1 84 ? 16.941 -6.259 -18.268 1.00 93.12 84 GLN A CA 1
ATOM 688 C C . GLN A 1 84 ? 17.195 -7.599 -18.965 1.00 93.12 84 GLN A C 1
ATOM 690 O O . GLN A 1 84 ? 17.743 -7.634 -20.069 1.00 93.12 84 GLN A O 1
ATOM 695 N N . ARG A 1 85 ? 16.755 -8.705 -18.353 1.00 95.00 85 ARG A N 1
ATOM 696 C CA . ARG A 1 85 ? 16.890 -10.047 -18.926 1.00 95.00 85 ARG A CA 1
ATOM 697 C C . ARG A 1 85 ? 16.111 -10.185 -20.233 1.00 95.00 85 ARG A C 1
ATOM 699 O O . ARG A 1 85 ? 16.642 -10.748 -21.188 1.00 95.00 85 ARG A O 1
ATOM 706 N N . GLY A 1 86 ? 14.872 -9.692 -20.279 1.00 94.81 86 GLY A N 1
ATOM 707 C CA . GLY A 1 86 ? 14.045 -9.706 -21.488 1.00 94.81 86 GLY A CA 1
ATOM 708 C C . GLY A 1 86 ? 14.677 -8.900 -22.621 1.00 94.81 86 GLY A C 1
ATOM 709 O O . GLY A 1 86 ? 14.824 -9.406 -23.732 1.00 94.81 86 GLY A O 1
ATOM 710 N N . PHE A 1 87 ? 15.147 -7.692 -22.310 1.00 94.19 87 PHE A N 1
ATOM 711 C CA . PHE A 1 87 ? 15.831 -6.824 -23.264 1.00 94.19 87 PHE A CA 1
ATOM 712 C C . PHE A 1 87 ? 17.085 -7.488 -23.853 1.00 94.19 87 PHE A C 1
ATOM 714 O O . PHE A 1 87 ? 17.249 -7.539 -25.070 1.00 94.19 87 PHE A O 1
ATOM 721 N N . MET A 1 88 ? 17.942 -8.065 -23.004 1.00 94.25 88 MET A N 1
ATOM 722 C CA . MET A 1 88 ? 19.168 -8.737 -23.444 1.00 94.25 88 MET A CA 1
ATOM 723 C C . MET A 1 88 ? 18.883 -9.947 -24.342 1.00 94.25 88 MET A C 1
ATOM 725 O O . MET A 1 88 ? 19.542 -10.118 -25.365 1.00 94.25 88 MET A O 1
ATOM 729 N N . LYS A 1 89 ? 17.875 -10.762 -24.004 1.00 94.69 89 LYS A N 1
ATOM 730 C CA . LYS A 1 89 ? 17.443 -11.883 -24.854 1.00 94.69 89 LYS A CA 1
ATOM 731 C C . LYS A 1 89 ? 16.943 -11.411 -26.221 1.00 94.69 89 LYS A C 1
ATOM 733 O O . LYS A 1 89 ? 17.276 -12.029 -27.232 1.00 94.69 89 LYS A O 1
ATOM 738 N N . GLY A 1 90 ? 16.175 -10.320 -26.255 1.00 93.81 90 GLY A N 1
ATOM 739 C CA . GLY A 1 90 ? 15.702 -9.714 -27.500 1.00 93.81 90 GLY A CA 1
ATOM 740 C C . GLY A 1 90 ? 16.861 -9.260 -28.387 1.00 93.81 90 GLY A C 1
ATOM 741 O O . GLY A 1 90 ? 16.933 -9.650 -29.549 1.00 93.81 90 GLY A O 1
ATOM 742 N N . MET A 1 91 ? 17.822 -8.530 -27.814 1.00 93.12 91 MET A N 1
ATOM 743 C CA . MET A 1 91 ? 19.021 -8.089 -28.534 1.00 93.12 91 MET A CA 1
ATOM 744 C C . MET A 1 91 ? 19.838 -9.265 -29.074 1.00 93.12 91 MET A C 1
ATOM 746 O O . MET A 1 91 ? 20.192 -9.263 -30.249 1.00 93.12 91 MET A O 1
ATOM 750 N N . ALA A 1 92 ? 20.084 -10.294 -28.257 1.00 93.38 92 ALA A N 1
ATOM 751 C CA . ALA A 1 92 ? 20.819 -11.483 -28.685 1.00 93.38 92 ALA A CA 1
ATOM 752 C C . ALA A 1 92 ? 20.137 -12.191 -29.868 1.00 93.38 92 ALA A C 1
ATOM 754 O O . ALA A 1 92 ? 20.808 -12.587 -30.818 1.00 93.38 92 ALA A O 1
ATOM 755 N N . SER A 1 93 ? 18.805 -12.287 -29.840 1.00 94.25 93 SER A N 1
ATOM 756 C CA . SER A 1 93 ? 18.019 -12.904 -30.915 1.00 94.25 93 SER A CA 1
ATOM 757 C C . SER A 1 93 ? 18.113 -12.103 -32.218 1.00 94.25 93 SER A C 1
ATOM 759 O O . SER A 1 93 ? 18.304 -12.681 -33.285 1.00 94.25 93 SER A O 1
ATOM 761 N N . ILE A 1 94 ? 18.044 -10.768 -32.137 1.00 92.62 94 ILE A N 1
ATOM 762 C CA . ILE A 1 94 ? 18.207 -9.876 -33.298 1.00 92.62 94 ILE A CA 1
ATOM 763 C C . ILE A 1 94 ? 19.618 -9.999 -33.875 1.00 92.62 94 ILE A C 1
ATOM 765 O O . ILE A 1 94 ? 19.780 -10.133 -35.086 1.00 92.62 94 ILE A O 1
ATOM 769 N N . THR A 1 95 ? 20.647 -9.979 -33.024 1.00 92.25 95 THR A N 1
ATOM 770 C CA . THR A 1 95 ? 22.038 -10.137 -33.461 1.00 92.25 95 THR A CA 1
ATOM 771 C C . THR A 1 95 ? 22.250 -11.485 -34.139 1.00 92.25 95 THR A C 1
ATOM 773 O O . THR A 1 95 ? 22.828 -11.528 -35.221 1.00 92.25 95 THR A O 1
ATOM 776 N N . GLN A 1 96 ? 21.742 -12.573 -33.557 1.00 90.56 96 GLN A N 1
ATOM 777 C CA . GLN A 1 96 ? 21.829 -13.904 -34.154 1.00 90.56 96 GLN A CA 1
ATOM 778 C C . GLN A 1 96 ? 21.141 -13.952 -35.524 1.00 90.56 96 GLN A C 1
ATOM 780 O O . GLN A 1 96 ? 21.739 -14.435 -36.483 1.00 90.56 96 GLN A O 1
ATOM 785 N N . ALA A 1 97 ? 19.927 -13.408 -35.639 1.00 90.38 97 ALA A N 1
ATOM 786 C CA . ALA A 1 97 ? 19.202 -13.344 -36.907 1.00 90.38 97 ALA A CA 1
ATOM 787 C C . ALA A 1 97 ? 19.963 -12.527 -37.965 1.00 90.38 97 ALA A C 1
ATOM 789 O O . ALA A 1 97 ? 20.095 -12.968 -39.102 1.00 90.38 97 ALA A O 1
ATOM 790 N N . SER A 1 98 ? 20.518 -11.375 -37.576 1.00 89.06 98 SER A N 1
ATOM 791 C CA . SER A 1 98 ? 21.294 -10.501 -38.461 1.00 89.06 98 SER A CA 1
ATOM 792 C C . SER A 1 98 ? 22.596 -11.146 -38.952 1.00 89.06 98 SER A C 1
ATOM 794 O O . SER A 1 98 ? 22.969 -10.985 -40.115 1.00 89.06 98 SER A O 1
ATOM 796 N N . LEU A 1 99 ? 23.287 -11.887 -38.079 1.00 87.94 99 LEU A N 1
ATOM 797 C CA . LEU A 1 99 ? 24.494 -12.633 -38.437 1.00 87.94 99 LEU A CA 1
ATOM 798 C C . LEU A 1 99 ? 24.176 -13.780 -39.396 1.00 87.94 99 LEU A C 1
ATOM 800 O O . LEU A 1 99 ? 24.872 -13.939 -40.395 1.00 87.94 99 LEU A O 1
ATOM 804 N N . LEU A 1 100 ? 23.105 -14.532 -39.130 1.00 82.88 100 LEU A N 1
ATOM 805 C CA . LEU A 1 100 ? 22.648 -15.594 -40.024 1.00 82.88 100 LEU A CA 1
ATOM 806 C C . LEU A 1 100 ? 22.257 -15.028 -41.392 1.00 82.88 100 LEU A C 1
ATOM 808 O O . LEU A 1 100 ? 22.699 -15.562 -42.397 1.00 82.88 100 LEU A O 1
ATOM 812 N N . SER A 1 101 ? 21.532 -13.906 -41.456 1.00 78.94 101 SER A N 1
ATOM 813 C CA . SER A 1 101 ? 21.147 -13.288 -42.735 1.00 78.94 101 SER A CA 1
ATOM 814 C C . SER A 1 101 ? 22.309 -12.692 -43.536 1.00 78.94 101 SER A C 1
ATOM 816 O O . SER A 1 101 ? 22.136 -12.421 -44.713 1.00 78.94 101 SER A O 1
ATOM 818 N N . LYS A 1 102 ? 23.464 -12.423 -42.909 1.00 69.06 102 LYS A N 1
ATOM 819 C CA . LYS A 1 102 ? 24.677 -11.935 -43.593 1.00 69.06 102 LYS A CA 1
ATOM 820 C C . LYS A 1 102 ? 25.600 -13.057 -44.072 1.00 69.06 102 LYS A C 1
ATOM 822 O O . LYS A 1 102 ? 26.496 -12.787 -44.863 1.00 69.06 102 LYS A O 1
ATOM 827 N N . ALA A 1 103 ? 25.443 -14.266 -43.536 1.00 60.44 103 ALA A N 1
ATOM 828 C CA . ALA A 1 103 ? 26.259 -15.427 -43.886 1.00 60.44 103 ALA A CA 1
ATOM 829 C C . ALA A 1 103 ? 25.736 -16.183 -45.126 1.00 60.44 103 ALA A C 1
ATOM 831 O O . ALA A 1 103 ? 26.377 -17.145 -45.547 1.00 60.44 103 ALA A O 1
ATOM 832 N N . PHE A 1 104 ? 24.606 -15.744 -45.691 1.00 49.78 104 PHE A N 1
ATOM 833 C CA . PHE A 1 104 ? 24.004 -16.242 -46.929 1.00 49.78 104 PHE A CA 1
ATOM 834 C C . PHE A 1 104 ? 23.933 -15.134 -47.978 1.00 49.78 104 PHE A C 1
ATOM 836 O O . PHE A 1 104 ? 23.666 -13.975 -47.584 1.00 49.78 104 PHE A O 1
#

Radius of gyration: 23.55 Å; chains: 1; bounding box: 50×25×70 Å